Protein AF-A0A7X3GFH8-F1 (afdb_monomer)

Secondary structure (DSSP, 8-state):
-HHHHHHHHHHHHHHHHHHHGGGHHHHHHHHHHHHHHHHHHHHHHHHHHHHHHHHHTT--------

Radius of gyration: 19.81 Å; Cα contacts (8 Å, |Δi|>4): 8; chains: 1; bounding box: 39×31×47 Å

Mean predicted aligned error: 11.91 Å

Solvent-accessible surface area (backbone atoms only — not comparable to full-atom values): 3829 Å² total; per-residue (Å²): 113,68,67,61,54,51,54,51,52,52,51,51,52,52,52,42,40,67,77,43,47,92,53,26,65,58,50,53,51,51,51,50,51,52,49,52,51,49,49,52,51,50,51,53,50,50,52,51,54,50,49,54,50,27,56,75,70,68,61,68,73,91,78,81,77,135

Structure (mmCIF, N/CA/C/O backbone):
data_AF-A0A7X3GFH8-F1
#
_entry.id   AF-A0A7X3GFH8-F1
#
loop_
_atom_site.group_PDB
_atom_site.id
_atom_site.type_symbol
_atom_site.label_atom_id
_atom_site.label_alt_id
_atom_site.label_comp_id
_atom_site.label_asym_id
_atom_site.label_entity_id
_atom_site.label_seq_id
_atom_site.pdbx_PDB_ins_code
_atom_site.Cartn_x
_atom_site.Cartn_y
_atom_site.Cartn_z
_atom_site.occupancy
_atom_site.B_iso_or_equiv
_atom_site.auth_seq_id
_atom_site.auth_comp_id
_atom_site.auth_asym_id
_atom_site.auth_atom_id
_atom_site.pdbx_PDB_model_num
ATOM 1 N N . MET A 1 1 ? 11.427 -10.734 10.993 1.00 57.19 1 MET A N 1
ATOM 2 C CA . MET A 1 1 ? 10.086 -10.433 10.434 1.00 57.19 1 MET A CA 1
ATOM 3 C C . MET A 1 1 ? 10.134 -9.315 9.394 1.00 57.19 1 MET A C 1
ATOM 5 O O . MET A 1 1 ? 9.673 -9.545 8.288 1.00 57.19 1 MET A O 1
ATOM 9 N N . MET A 1 2 ? 10.765 -8.168 9.681 1.00 64.44 2 MET A N 1
ATOM 10 C CA . MET A 1 2 ? 10.856 -7.035 8.740 1.00 64.44 2 MET A CA 1
ATOM 11 C C . MET A 1 2 ? 11.555 -7.376 7.406 1.00 64.44 2 MET A C 1
ATOM 13 O O . MET A 1 2 ? 11.023 -7.062 6.352 1.00 64.44 2 MET A O 1
ATOM 17 N N . LEU A 1 3 ? 12.672 -8.120 7.438 1.00 79.75 3 LEU A N 1
ATOM 18 C CA . LEU A 1 3 ? 13.426 -8.519 6.233 1.00 79.75 3 LEU A CA 1
ATOM 19 C C . LEU A 1 3 ? 12.616 -9.356 5.233 1.00 79.75 3 LEU A C 1
ATOM 21 O O . LEU A 1 3 ? 12.731 -9.152 4.029 1.00 79.75 3 LEU A O 1
ATOM 25 N N . TRP A 1 4 ? 11.778 -10.270 5.730 1.00 81.62 4 TRP A N 1
ATOM 26 C CA . TRP A 1 4 ? 10.906 -11.086 4.882 1.00 81.62 4 TRP A CA 1
ATOM 27 C C . TRP A 1 4 ? 9.827 -10.238 4.211 1.00 81.62 4 TRP A C 1
ATOM 29 O O . TRP A 1 4 ? 9.571 -10.415 3.025 1.00 81.62 4 TRP A O 1
ATOM 39 N N . GLY A 1 5 ? 9.254 -9.274 4.939 1.00 81.12 5 GLY A N 1
ATOM 40 C CA . GLY A 1 5 ? 8.307 -8.313 4.372 1.00 81.12 5 GLY A CA 1
ATOM 41 C C . GLY A 1 5 ? 8.941 -7.453 3.279 1.00 81.12 5 GLY A C 1
ATOM 42 O O . GLY A 1 5 ? 8.352 -7.281 2.215 1.00 81.12 5 GLY A O 1
ATOM 43 N N . THR A 1 6 ? 10.171 -6.980 3.497 1.00 85.31 6 THR A N 1
ATOM 44 C CA . THR A 1 6 ? 10.902 -6.172 2.512 1.00 85.31 6 THR A CA 1
ATOM 45 C C . THR A 1 6 ? 11.237 -6.966 1.247 1.00 85.31 6 THR A C 1
ATOM 47 O O . THR A 1 6 ? 11.022 -6.468 0.146 1.00 85.31 6 THR A O 1
ATOM 50 N N . LEU A 1 7 ? 11.705 -8.212 1.380 1.00 90.25 7 LEU A N 1
ATOM 51 C CA . LEU A 1 7 ? 11.981 -9.102 0.242 1.00 90.25 7 LEU A CA 1
ATOM 52 C C . LEU A 1 7 ? 10.727 -9.366 -0.597 1.00 90.25 7 LEU A C 1
ATOM 54 O O . LEU A 1 7 ? 10.778 -9.311 -1.826 1.00 90.25 7 LEU A O 1
ATOM 58 N N . LEU A 1 8 ? 9.598 -9.600 0.071 1.00 87.31 8 LEU A N 1
ATOM 59 C CA . LEU A 1 8 ? 8.316 -9.831 -0.585 1.00 87.31 8 LEU A CA 1
ATOM 60 C C . LEU A 1 8 ? 7.845 -8.566 -1.314 1.00 87.31 8 LEU A C 1
ATOM 62 O O . LEU A 1 8 ? 7.456 -8.649 -2.475 1.00 87.31 8 LEU A O 1
ATOM 66 N N . ALA A 1 9 ? 7.969 -7.390 -0.689 1.00 81.94 9 ALA A N 1
ATOM 67 C CA . ALA A 1 9 ? 7.615 -6.110 -1.302 1.00 81.94 9 ALA A CA 1
ATOM 68 C C . ALA A 1 9 ? 8.452 -5.803 -2.555 1.00 81.94 9 ALA A C 1
ATOM 70 O O . ALA A 1 9 ? 7.895 -5.422 -3.584 1.00 81.94 9 ALA A O 1
ATOM 71 N N . ILE A 1 10 ? 9.771 -6.018 -2.499 1.00 86.81 10 ILE A N 1
ATOM 72 C CA . ILE A 1 10 ? 10.666 -5.812 -3.647 1.00 86.81 10 ILE A CA 1
ATOM 73 C C . ILE A 1 10 ? 10.297 -6.765 -4.788 1.00 86.81 10 ILE A C 1
ATOM 75 O O . ILE A 1 10 ? 10.150 -6.324 -5.927 1.00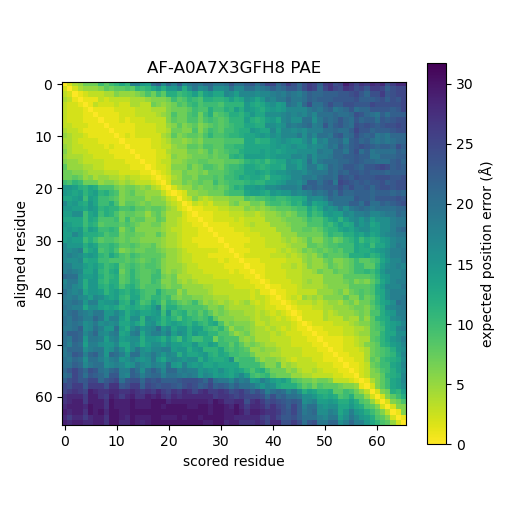 86.81 10 ILE A O 1
ATOM 79 N N . GLY A 1 11 ? 10.092 -8.053 -4.493 1.00 87.00 11 GLY A N 1
ATOM 80 C CA . GLY A 1 11 ? 9.688 -9.034 -5.502 1.00 87.00 11 GLY A CA 1
ATOM 81 C C . GLY A 1 11 ? 8.364 -8.666 -6.174 1.00 87.00 11 GLY A C 1
ATOM 82 O O . GLY A 1 11 ? 8.255 -8.716 -7.396 1.00 87.00 11 GLY A O 1
ATOM 83 N N . LEU A 1 12 ? 7.383 -8.215 -5.393 1.00 83.62 12 LEU A N 1
ATOM 84 C CA . LEU A 1 12 ? 6.068 -7.811 -5.892 1.00 83.62 12 LEU A CA 1
ATOM 85 C C . LEU A 1 12 ? 6.165 -6.578 -6.805 1.00 83.62 12 LEU A C 1
ATOM 87 O O . LEU A 1 12 ? 5.549 -6.558 -7.868 1.00 83.62 12 LEU A O 1
ATOM 91 N N . ILE A 1 13 ? 6.997 -5.593 -6.447 1.00 79.19 13 ILE A N 1
ATOM 92 C CA . ILE A 1 13 ? 7.270 -4.407 -7.276 1.00 79.19 13 ILE A CA 1
ATOM 93 C C . ILE A 1 13 ? 7.928 -4.800 -8.603 1.00 79.19 13 ILE A C 1
ATOM 95 O O . ILE A 1 13 ? 7.508 -4.321 -9.655 1.00 79.19 13 ILE A O 1
ATOM 99 N N . VAL A 1 14 ? 8.924 -5.689 -8.577 1.00 83.31 14 VAL A N 1
ATOM 100 C CA . VAL A 1 14 ? 9.612 -6.155 -9.792 1.00 83.31 14 VAL A CA 1
ATOM 101 C C . VAL A 1 14 ? 8.650 -6.917 -10.705 1.00 83.31 14 VAL A C 1
ATOM 103 O O . VAL A 1 14 ? 8.590 -6.635 -11.900 1.00 83.31 14 VAL A O 1
ATOM 106 N N . VAL A 1 15 ? 7.844 -7.827 -10.150 1.00 83.00 15 VAL A N 1
ATOM 107 C CA . VAL A 1 15 ? 6.837 -8.585 -10.912 1.00 83.00 15 VAL A CA 1
ATOM 108 C C . VAL A 1 15 ? 5.793 -7.652 -11.523 1.00 83.00 15 VAL A C 1
ATOM 110 O O . VAL A 1 15 ? 5.492 -7.779 -12.708 1.00 83.00 15 VAL A O 1
ATOM 113 N N . LEU A 1 16 ? 5.285 -6.679 -10.762 1.00 76.69 16 LEU A N 1
ATOM 114 C CA . LEU A 1 16 ? 4.347 -5.673 -11.270 1.00 76.69 16 LEU A CA 1
ATOM 115 C C . LEU A 1 16 ? 4.967 -4.824 -12.386 1.00 76.69 16 LEU A C 1
ATOM 117 O O . LEU A 1 16 ? 4.305 -4.548 -13.384 1.00 76.69 16 LEU A O 1
ATOM 121 N N . SER A 1 17 ? 6.236 -4.439 -12.247 1.00 74.38 17 SER A N 1
ATOM 122 C CA . SER A 1 17 ? 6.928 -3.618 -13.242 1.00 74.38 17 SER A CA 1
ATOM 123 C C . SER A 1 17 ? 7.193 -4.380 -14.544 1.00 74.38 17 SE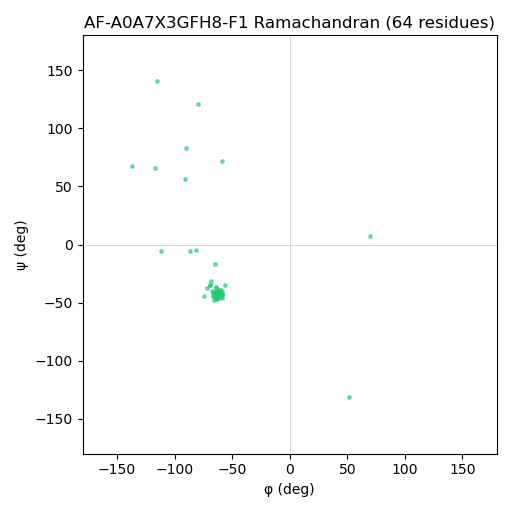R A C 1
ATOM 125 O O . SER A 1 17 ? 7.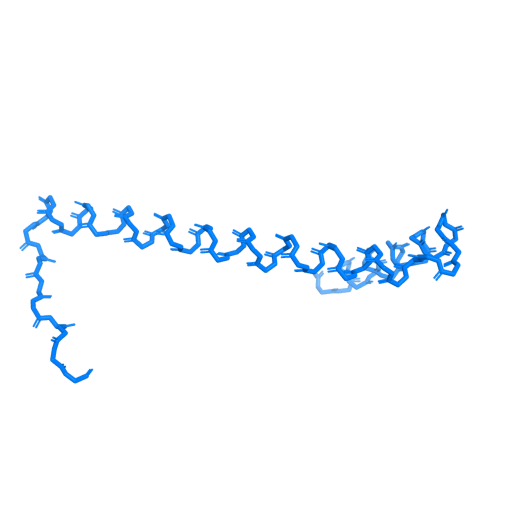122 -3.782 -15.615 1.00 74.38 17 SER A O 1
ATOM 127 N N . ILE A 1 18 ? 7.468 -5.688 -14.473 1.00 79.12 18 ILE A N 1
ATOM 128 C CA . ILE A 1 18 ? 7.659 -6.537 -15.659 1.00 79.12 18 ILE A CA 1
ATOM 129 C C . ILE A 1 18 ? 6.314 -6.835 -16.328 1.00 79.12 18 ILE A C 1
ATOM 131 O O . ILE A 1 18 ? 6.205 -6.741 -17.547 1.00 79.12 18 ILE A O 1
ATOM 135 N N . LEU A 1 19 ? 5.285 -7.171 -15.543 1.00 75.69 19 LEU A N 1
ATOM 136 C CA . LEU A 1 19 ? 3.984 -7.589 -16.067 1.00 75.69 19 LEU A CA 1
ATOM 137 C C . LEU A 1 19 ? 3.222 -6.435 -16.734 1.00 75.69 19 LEU A C 1
ATOM 139 O O . LEU A 1 19 ? 2.521 -6.653 -17.718 1.00 75.69 19 LEU A O 1
ATOM 143 N N . PHE A 1 20 ? 3.367 -5.213 -16.215 1.00 75.19 20 PHE A N 1
ATOM 144 C CA . PHE A 1 20 ? 2.598 -4.054 -16.676 1.00 75.19 20 PHE A CA 1
ATOM 145 C C . PHE A 1 20 ? 3.420 -2.989 -17.411 1.00 75.19 20 PHE A C 1
ATOM 147 O O . PHE A 1 20 ? 2.844 -2.035 -17.942 1.00 75.19 20 PHE A O 1
ATOM 154 N N . GLY A 1 21 ? 4.746 -3.135 -17.480 1.00 75.56 21 GLY A N 1
ATOM 155 C CA . GLY A 1 21 ? 5.625 -2.208 -18.194 1.00 75.56 21 GLY A CA 1
ATOM 156 C C . GLY A 1 21 ? 5.392 -0.742 -17.777 1.00 75.56 21 GLY A C 1
ATOM 157 O O . GLY A 1 21 ? 5.307 -0.461 -16.579 1.00 75.56 21 GLY A O 1
ATOM 158 N N . PRO A 1 22 ? 5.233 0.215 -18.717 1.00 73.50 22 PRO A N 1
ATOM 159 C CA . PRO A 1 22 ? 5.025 1.633 -18.390 1.00 73.50 22 PRO A CA 1
ATOM 160 C C . PRO A 1 22 ? 3.707 1.909 -17.643 1.00 73.50 22 PRO A C 1
ATOM 162 O O . PRO A 1 22 ? 3.564 2.954 -17.010 1.00 73.50 22 PRO A O 1
ATOM 165 N N . TYR A 1 23 ? 2.753 0.973 -17.667 1.00 74.94 23 TYR A N 1
ATOM 166 C CA . TYR A 1 23 ? 1.475 1.092 -16.964 1.00 74.94 23 TYR A CA 1
ATOM 167 C C . TYR A 1 23 ? 1.540 0.616 -15.506 1.00 74.94 23 TYR A C 1
ATOM 169 O O . TYR A 1 23 ? 0.574 0.797 -14.764 1.00 74.94 23 TYR A O 1
ATOM 177 N N . GLY A 1 24 ? 2.671 0.058 -15.056 1.00 73.69 24 GLY A N 1
ATOM 178 C CA . GLY A 1 24 ? 2.844 -0.408 -13.677 1.00 73.69 24 GLY A CA 1
ATOM 179 C C . GLY A 1 24 ? 2.592 0.686 -12.634 1.00 73.69 24 GLY A C 1
ATOM 180 O O . GLY A 1 24 ? 1.990 0.420 -11.595 1.00 73.69 24 GLY A O 1
ATOM 181 N N . ALA A 1 25 ? 2.940 1.940 -12.943 1.00 73.56 25 ALA A N 1
ATOM 182 C CA . ALA A 1 25 ? 2.682 3.081 -12.064 1.00 73.56 25 ALA A CA 1
ATOM 183 C C . ALA A 1 25 ? 1.180 3.310 -11.805 1.00 73.56 25 ALA A C 1
ATOM 185 O O . ALA A 1 25 ? 0.784 3.575 -10.671 1.00 73.56 25 ALA A O 1
ATOM 186 N N . PHE A 1 26 ? 0.330 3.144 -12.825 1.00 80.00 26 PHE A N 1
ATOM 187 C CA . PHE A 1 26 ? -1.121 3.290 -12.668 1.00 80.00 26 PHE A CA 1
ATOM 188 C C . PHE A 1 26 ? -1.698 2.233 -11.729 1.00 80.00 26 PHE A C 1
ATOM 190 O O . PHE A 1 26 ? -2.570 2.527 -10.917 1.00 80.00 26 PHE A O 1
ATOM 197 N N . ILE A 1 27 ? -1.177 1.012 -11.789 1.00 79.00 27 ILE A N 1
ATOM 198 C CA . ILE A 1 27 ? -1.658 -0.087 -10.951 1.00 79.00 27 ILE A CA 1
ATOM 199 C C . ILE A 1 27 ? -1.239 0.094 -9.504 1.00 79.00 27 ILE A C 1
ATOM 201 O O . ILE A 1 27 ? -2.042 -0.161 -8.610 1.00 79.00 27 ILE A O 1
ATOM 205 N N . VA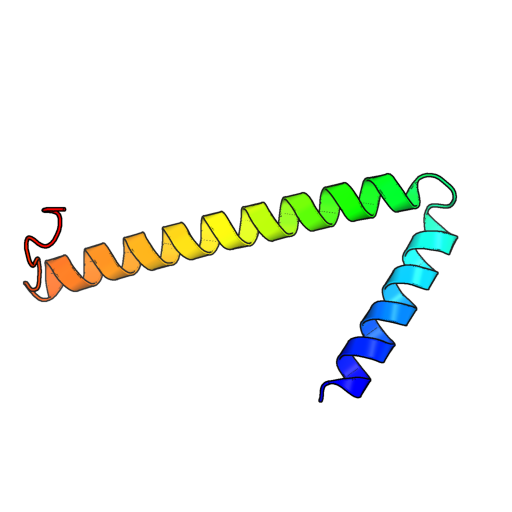L A 1 28 ? -0.033 0.606 -9.258 1.00 77.25 28 VAL A N 1
ATOM 206 C CA . VAL A 1 28 ? 0.387 0.980 -7.903 1.00 77.25 28 VAL A CA 1
ATOM 207 C C . VAL A 1 28 ? -0.560 2.034 -7.323 1.00 77.25 28 VAL A C 1
ATOM 209 O O . VAL A 1 28 ? -0.986 1.895 -6.180 1.00 77.25 28 VAL A O 1
ATOM 212 N N . ILE A 1 29 ? -0.964 3.036 -8.111 1.00 82.12 29 ILE A N 1
ATOM 213 C CA . ILE A 1 29 ? -1.929 4.057 -7.671 1.00 82.12 29 ILE A CA 1
ATOM 214 C C . ILE A 1 29 ? -3.294 3.431 -7.352 1.00 82.12 29 ILE A C 1
ATOM 216 O O . ILE A 1 29 ? -3.864 3.723 -6.303 1.00 82.12 29 ILE A O 1
ATOM 220 N N . VAL A 1 30 ? -3.804 2.541 -8.207 1.00 86.81 30 VAL A N 1
ATOM 221 C CA . VAL A 1 30 ? -5.086 1.850 -7.977 1.00 86.81 30 VAL A CA 1
ATOM 222 C C . VAL A 1 30 ? -5.031 0.971 -6.726 1.00 86.81 30 VAL A C 1
ATOM 224 O O . VAL A 1 30 ? -5.966 0.986 -5.926 1.00 86.81 30 VAL A O 1
ATOM 227 N N . LEU A 1 31 ? -3.932 0.242 -6.514 1.00 84.38 31 LEU A N 1
ATOM 228 C CA . LEU A 1 31 ? -3.734 -0.590 -5.327 1.00 84.38 31 LEU A CA 1
ATOM 229 C C . LEU A 1 31 ? -3.638 0.251 -4.053 1.00 84.38 31 LEU A C 1
ATOM 231 O O . LEU A 1 31 ? -4.272 -0.092 -3.058 1.00 84.38 31 LEU A O 1
ATOM 235 N N . LEU A 1 32 ? -2.902 1.365 -4.081 1.00 86.50 32 LEU A N 1
ATOM 236 C CA . LEU A 1 32 ? -2.833 2.299 -2.955 1.00 86.50 32 LEU A CA 1
ATOM 237 C C . LEU A 1 32 ? -4.207 2.889 -2.645 1.00 86.50 32 LEU A C 1
ATOM 239 O O . LEU A 1 32 ? -4.607 2.933 -1.484 1.00 86.50 32 LEU A O 1
ATOM 243 N N . PHE A 1 33 ? -4.954 3.286 -3.674 1.00 88.00 33 PHE A N 1
ATOM 244 C CA . PHE A 1 33 ? -6.296 3.825 -3.501 1.00 88.00 33 PHE A CA 1
ATOM 245 C C . PHE A 1 33 ? -7.249 2.782 -2.906 1.00 88.00 33 PHE A C 1
ATOM 247 O O . PHE A 1 33 ? -7.945 3.066 -1.933 1.00 88.00 33 PHE A O 1
ATOM 254 N N . GLY A 1 34 ? -7.229 1.551 -3.424 1.00 87.38 34 GLY A N 1
ATOM 255 C CA . GLY A 1 34 ? -8.007 0.436 -2.887 1.00 87.38 34 GLY A CA 1
ATOM 256 C C . GLY A 1 34 ? -7.625 0.092 -1.447 1.00 87.38 34 GLY A C 1
ATOM 257 O O . GLY A 1 34 ? -8.501 -0.143 -0.618 1.00 87.38 34 GLY A O 1
ATOM 258 N N . PHE A 1 35 ? -6.334 0.133 -1.118 1.00 87.38 35 PHE A N 1
ATOM 259 C CA . PHE A 1 35 ? -5.842 -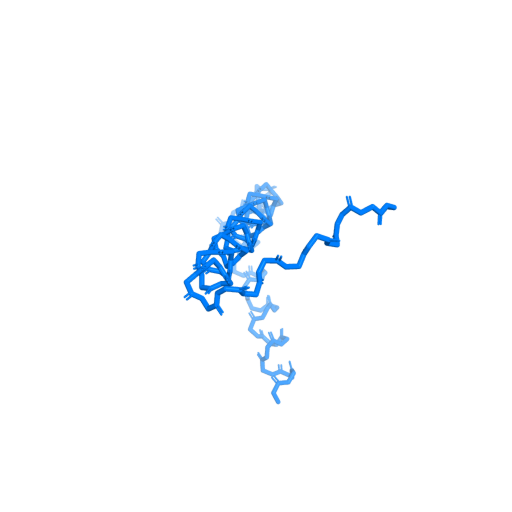0.110 0.235 1.00 87.38 35 PHE A CA 1
ATOM 260 C C . PHE A 1 35 ? -6.305 0.970 1.217 1.00 87.38 35 PHE A C 1
ATOM 262 O O . PHE A 1 35 ? -6.842 0.645 2.276 1.00 87.38 35 PHE A O 1
ATOM 269 N N . VAL A 1 36 ? -6.158 2.250 0.859 1.00 86.38 36 VAL A N 1
ATOM 270 C CA . VAL A 1 36 ? -6.628 3.378 1.678 1.00 86.38 36 VAL A CA 1
ATOM 271 C C . VAL A 1 36 ? -8.142 3.315 1.857 1.00 86.38 36 VAL A C 1
ATOM 273 O O . VAL A 1 36 ? -8.630 3.435 2.980 1.00 86.38 36 VAL A O 1
ATOM 276 N N . PHE A 1 37 ? -8.888 3.061 0.781 1.00 87.62 37 PHE A N 1
ATOM 277 C CA . PHE A 1 37 ? -10.343 2.947 0.832 1.00 87.62 37 PHE A CA 1
ATOM 278 C C . PHE A 1 37 ? -10.798 1.769 1.702 1.00 87.62 37 PHE A C 1
ATOM 280 O O . PHE A 1 37 ? -11.689 1.921 2.537 1.00 87.62 37 PHE A O 1
ATOM 287 N N . SER A 1 38 ? -10.150 0.608 1.568 1.00 82.19 38 SER A N 1
ATOM 288 C CA . SER A 1 38 ? -10.430 -0.563 2.399 1.00 82.19 38 SER A CA 1
ATOM 289 C C . SER A 1 38 ? -10.126 -0.296 3.870 1.00 82.19 38 SER A C 1
ATOM 291 O O . SER A 1 38 ? -10.905 -0.706 4.728 1.00 82.19 38 SER A O 1
ATOM 293 N N . ASN A 1 39 ? -9.024 0.392 4.177 1.00 84.56 39 ASN A N 1
ATOM 294 C CA . ASN A 1 39 ? -8.694 0.763 5.551 1.00 84.56 39 ASN A CA 1
ATOM 295 C C . ASN A 1 39 ? -9.712 1.746 6.124 1.00 84.56 39 ASN A C 1
ATOM 297 O O . ASN A 1 39 ? -10.188 1.544 7.236 1.00 84.56 39 ASN A O 1
ATOM 301 N N . TYR A 1 40 ? -10.100 2.765 5.356 1.00 85.19 40 TYR A N 1
ATOM 302 C CA . TYR A 1 40 ? -11.127 3.718 5.767 1.00 85.19 40 TYR A CA 1
ATOM 303 C C . TYR A 1 40 ? -12.461 3.017 6.056 1.00 85.19 40 TYR A C 1
ATOM 305 O O . TYR A 1 40 ? -13.080 3.249 7.095 1.00 85.19 40 TYR A O 1
ATOM 313 N N . TYR A 1 41 ? -12.883 2.110 5.172 1.00 82.81 41 TYR A N 1
ATOM 314 C CA . TYR A 1 41 ? -14.122 1.359 5.346 1.00 82.81 41 TYR A CA 1
ATOM 315 C C . TYR A 1 41 ? -14.059 0.407 6.547 1.00 82.81 41 TYR A C 1
ATOM 317 O O . TYR A 1 41 ? -14.991 0.373 7.351 1.00 82.81 41 TYR A O 1
ATOM 325 N N . SER A 1 42 ? -12.949 -0.319 6.720 1.00 79.94 42 SER A N 1
ATOM 326 C CA . SER A 1 42 ? -12.721 -1.162 7.901 1.00 79.94 42 SER A CA 1
ATOM 327 C C . SER A 1 42 ? -12.735 -0.348 9.189 1.00 79.94 42 SER A C 1
ATOM 329 O O . SER A 1 42 ? -13.385 -0.757 10.147 1.00 79.94 42 SER A O 1
ATOM 331 N N . ASN A 1 43 ? -12.087 0.818 9.214 1.00 80.31 43 ASN A N 1
ATOM 332 C CA . ASN A 1 43 ? -12.050 1.671 10.398 1.00 80.31 43 ASN A CA 1
ATOM 333 C C . ASN A 1 43 ? -13.450 2.186 10.759 1.00 80.31 43 ASN A C 1
ATOM 335 O O . ASN A 1 43 ? -13.866 2.102 11.911 1.00 80.31 43 ASN A O 1
ATOM 339 N N . LYS A 1 44 ? -14.228 2.611 9.758 1.00 77.25 44 LYS A N 1
ATOM 340 C CA . LYS A 1 44 ? -15.620 3.041 9.945 1.00 77.25 44 LYS A CA 1
ATOM 341 C C . LYS A 1 44 ? -16.531 1.902 10.419 1.00 77.25 44 LYS A C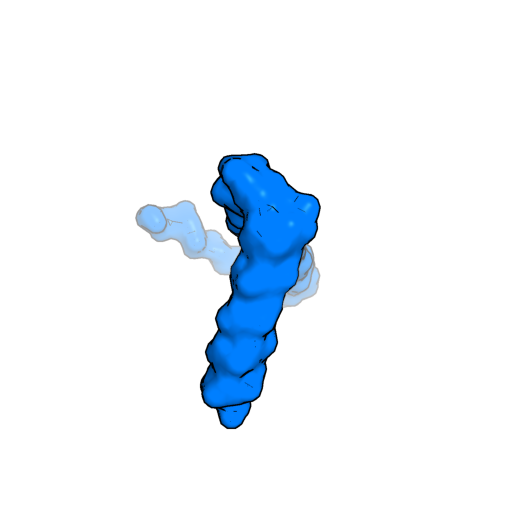 1
ATOM 343 O O . LYS A 1 44 ? -17.432 2.124 11.225 1.00 77.25 44 LYS A O 1
ATOM 348 N N . ARG A 1 45 ? -16.297 0.677 9.939 1.00 79.75 45 ARG A N 1
ATOM 349 C CA . ARG A 1 45 ? -17.011 -0.524 10.394 1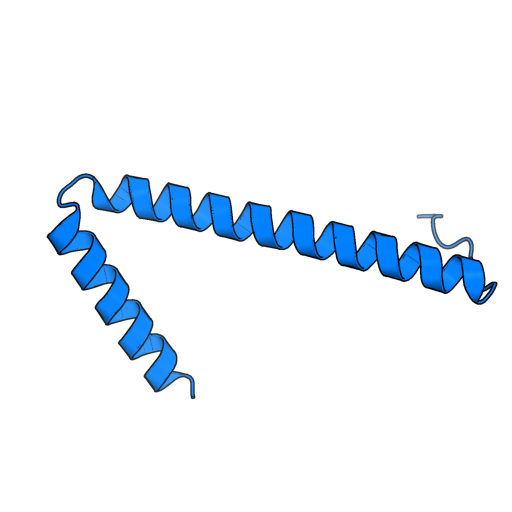.00 79.75 45 ARG A CA 1
ATOM 350 C C . ARG A 1 45 ? -16.686 -0.841 11.854 1.00 79.75 45 ARG A C 1
ATOM 352 O O . AR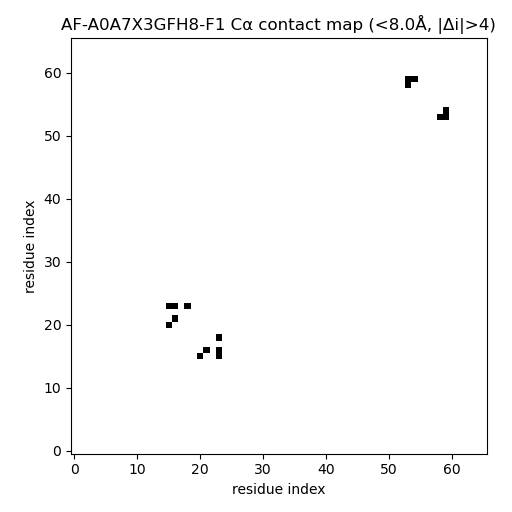G A 1 45 ? -17.601 -1.081 12.632 1.00 79.75 45 ARG A O 1
ATOM 359 N N . ILE A 1 46 ? -15.412 -0.763 12.234 1.00 80.31 46 ILE A N 1
ATOM 360 C CA . ILE A 1 46 ? -14.960 -0.950 13.618 1.00 80.31 46 ILE A CA 1
ATOM 361 C C . ILE A 1 46 ? -15.565 0.118 14.535 1.00 80.31 46 ILE A C 1
ATOM 363 O O . ILE A 1 46 ? -16.086 -0.228 15.590 1.00 80.31 46 ILE A O 1
ATOM 367 N N . GLU A 1 47 ? -15.559 1.393 14.132 1.00 80.50 47 GLU A N 1
ATOM 368 C CA . GLU A 1 47 ? -16.195 2.480 14.890 1.00 80.50 47 GLU A CA 1
ATOM 369 C C . GLU A 1 47 ? -17.691 2.248 15.097 1.00 80.50 47 GLU A C 1
ATOM 371 O O . GLU A 1 47 ? -18.204 2.438 16.200 1.00 80.50 47 GLU A O 1
ATOM 376 N N . HIS A 1 48 ? -18.397 1.825 14.048 1.00 80.44 48 HIS A N 1
ATOM 377 C CA . HIS A 1 48 ? -19.822 1.534 14.124 1.00 80.44 48 HIS A CA 1
ATOM 378 C C . HIS A 1 48 ? -20.115 0.367 15.076 1.00 80.44 48 HIS A C 1
ATOM 380 O O . HIS A 1 48 ? -20.993 0.481 15.935 1.00 80.44 48 HIS A O 1
ATOM 386 N N . ASP A 1 49 ? -19.348 -0.718 14.981 1.00 81.88 49 ASP A N 1
ATOM 387 C CA . ASP A 1 49 ? -19.491 -1.880 15.858 1.00 81.88 49 ASP A CA 1
ATOM 388 C C . ASP A 1 49 ? -19.180 -1.507 17.319 1.00 81.88 49 ASP A C 1
ATOM 390 O O . ASP A 1 49 ? -19.942 -1.841 18.230 1.00 81.88 49 ASP A O 1
ATOM 394 N N . LEU A 1 50 ? -18.132 -0.709 17.554 1.00 81.31 50 LEU A N 1
ATOM 395 C CA . LEU A 1 50 ? -17.812 -0.145 18.871 1.00 81.31 50 LEU A CA 1
ATOM 396 C C . LEU A 1 50 ? -18.935 0.738 19.412 1.00 81.31 50 LEU A C 1
ATOM 398 O O . LEU A 1 50 ? -19.232 0.686 20.605 1.00 81.31 50 LEU A O 1
ATOM 402 N N . ARG A 1 51 ? -19.575 1.541 18.558 1.00 80.81 51 ARG A N 1
ATOM 403 C CA . ARG A 1 51 ? -20.687 2.412 18.951 1.00 80.81 51 ARG A CA 1
ATOM 404 C C . ARG A 1 51 ? -21.914 1.600 19.362 1.00 80.81 51 ARG A C 1
ATOM 406 O O . ARG A 1 51 ? -22.520 1.915 20.383 1.00 80.81 51 ARG A O 1
ATOM 413 N N . GLN A 1 52 ? -22.237 0.526 18.639 1.00 81.44 52 GLN A N 1
ATOM 414 C CA . GLN A 1 52 ? -23.319 -0.387 19.022 1.00 81.44 52 GLN A CA 1
ATOM 415 C C . GLN A 1 52 ? -23.026 -1.118 20.337 1.00 81.44 52 GLN A C 1
ATOM 417 O O . GLN A 1 52 ? -23.912 -1.257 21.181 1.00 81.44 52 GLN A O 1
ATOM 422 N N . ILE A 1 53 ? -21.780 -1.554 20.543 1.00 82.81 53 ILE A N 1
ATOM 423 C CA . ILE A 1 53 ? -21.354 -2.191 21.795 1.00 82.81 53 ILE A CA 1
ATOM 424 C C . ILE A 1 53 ? -21.450 -1.195 22.958 1.00 82.81 53 ILE A C 1
ATOM 426 O O . ILE A 1 53 ? -22.034 -1.526 23.988 1.00 82.81 53 ILE A O 1
ATOM 430 N N . LYS A 1 54 ? -20.964 0.042 22.788 1.00 76.81 54 LYS A N 1
ATOM 431 C CA . LYS A 1 54 ? -21.073 1.115 23.794 1.00 76.81 54 LYS A CA 1
ATOM 432 C C . LYS A 1 54 ? -22.524 1.438 24.154 1.00 76.81 54 LYS A C 1
ATOM 434 O O . LYS A 1 54 ? -22.827 1.590 25.334 1.00 76.81 54 LYS A O 1
ATOM 439 N N . GLN A 1 55 ? -23.425 1.472 23.168 1.00 80.75 55 GLN A N 1
ATOM 440 C CA . GLN A 1 55 ? -24.863 1.641 23.404 1.00 80.75 55 GLN A CA 1
ATOM 441 C C . GLN A 1 55 ? -25.454 0.484 24.216 1.00 80.75 55 GLN A C 1
ATOM 443 O O . GLN A 1 55 ? -26.183 0.724 25.174 1.00 80.75 55 GLN A O 1
ATOM 448 N N . LYS A 1 56 ? -25.108 -0.767 23.886 1.00 81.94 56 LYS A N 1
ATOM 449 C CA . LYS A 1 56 ? -25.579 -1.947 24.631 1.00 81.94 56 LYS A CA 1
ATOM 450 C C . LYS A 1 56 ? -25.006 -2.043 26.045 1.00 81.94 56 LYS A C 1
ATOM 452 O O . LYS A 1 56 ? -25.690 -2.545 26.927 1.00 81.94 56 LYS A O 1
ATOM 457 N N . LEU A 1 57 ? -23.781 -1.563 26.263 1.00 80.94 57 LEU A N 1
ATOM 458 C CA . LEU A 1 57 ? -23.166 -1.484 27.590 1.00 80.94 57 LEU A CA 1
ATOM 459 C C . LEU A 1 57 ? -23.618 -0.259 28.407 1.00 80.94 57 LEU A C 1
ATOM 461 O O . LEU A 1 57 ? -23.213 -0.130 29.558 1.00 80.94 57 LEU A O 1
ATOM 465 N N . GLY A 1 58 ? -24.426 0.647 27.844 1.00 74.88 58 GLY A N 1
ATOM 466 C CA . GLY A 1 58 ? -24.851 1.875 28.527 1.00 74.88 58 GLY A CA 1
ATOM 467 C C . GLY A 1 58 ? -23.733 2.907 28.724 1.00 74.88 58 GLY A C 1
ATOM 468 O O . GLY A 1 58 ? -23.953 3.931 29.358 1.00 74.88 58 GLY A O 1
ATOM 469 N N . VAL A 1 59 ? -22.548 2.681 28.145 1.00 71.75 59 VAL A N 1
ATOM 470 C CA . VAL A 1 59 ? -21.397 3.599 28.184 1.00 71.75 59 VAL A CA 1
ATOM 471 C C . VAL A 1 59 ? -21.467 4.522 26.966 1.00 71.75 59 VAL A C 1
ATOM 473 O O . VAL A 1 59 ? -20.573 4.558 26.118 1.00 71.75 59 VAL A O 1
ATOM 476 N N . THR A 1 60 ? -22.585 5.232 26.820 1.00 62.41 60 THR A N 1
ATOM 477 C CA . THR A 1 60 ? -22.660 6.365 25.891 1.00 62.41 60 THR A CA 1
ATOM 478 C C . THR A 1 60 ? -22.244 7.591 26.680 1.00 62.41 60 THR A C 1
ATOM 480 O O . THR A 1 60 ? -23.076 8.285 27.245 1.00 62.41 60 THR A O 1
ATOM 483 N N . ASN A 1 61 ? -20.935 7.798 26.793 1.00 59.88 61 ASN A N 1
ATOM 484 C CA . ASN A 1 61 ? -20.426 9.029 27.371 1.00 59.88 61 ASN A CA 1
ATOM 485 C C . ASN A 1 61 ? -20.501 10.110 26.295 1.00 59.88 61 ASN A C 1
ATOM 487 O O . ASN A 1 61 ? -19.900 9.966 25.226 1.00 59.88 61 ASN A O 1
ATOM 491 N N . ASP A 1 62 ? -21.245 11.166 26.603 1.00 58.84 62 ASP A N 1
ATOM 492 C CA . ASP A 1 62 ? -21.246 12.463 25.935 1.00 58.84 62 ASP A CA 1
ATOM 493 C C . ASP A 1 62 ? -19.845 13.097 25.974 1.00 58.84 62 ASP A C 1
ATOM 495 O O . ASP A 1 62 ? -19.581 14.052 26.697 1.00 58.84 62 ASP A O 1
ATOM 499 N N . THR A 1 63 ? -18.908 12.558 25.200 1.00 56.31 63 THR A N 1
ATOM 500 C CA . THR A 1 63 ? -17.614 13.193 24.930 1.00 56.31 63 THR A CA 1
ATOM 501 C C . THR A 1 63 ? -17.528 13.490 23.443 1.00 56.31 63 THR A C 1
ATOM 503 O O . THR A 1 63 ? -16.770 12.887 22.685 1.00 56.31 63 THR A O 1
ATOM 506 N N . THR A 1 64 ? -18.399 14.392 23.013 1.00 51.28 64 THR A N 1
ATOM 507 C CA . THR A 1 64 ? -18.151 15.284 21.880 1.00 51.28 64 THR A CA 1
ATOM 508 C C . THR A 1 64 ? -18.657 16.660 22.300 1.00 51.28 64 THR A C 1
ATOM 510 O O . THR A 1 64 ? -19.682 17.148 21.838 1.00 51.28 64 THR A O 1
ATOM 513 N N . GLN A 1 65 ? -17.961 17.241 23.271 1.00 45.34 65 GLN A N 1
ATOM 514 C CA . GLN A 1 65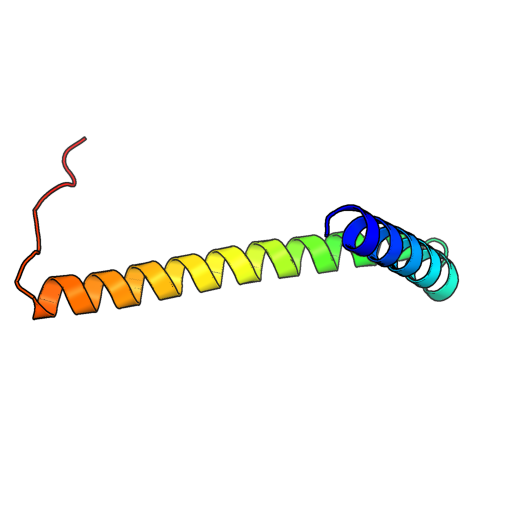 ? -17.678 18.664 23.243 1.00 45.34 65 GLN A CA 1
ATOM 515 C C . GLN A 1 65 ? -16.161 18.805 23.122 1.00 45.34 65 GLN A C 1
ATOM 517 O O . GLN A 1 65 ? -15.433 18.031 23.747 1.00 45.34 65 GLN A O 1
ATOM 522 N N . GLU A 1 66 ? -15.786 19.791 22.308 1.00 37.66 66 GLU A N 1
ATOM 523 C CA . GLU A 1 66 ? -14.459 20.143 21.773 1.00 37.66 66 GLU A CA 1
ATOM 524 C C . GLU A 1 66 ? -14.015 19.422 20.493 1.00 37.66 66 GLU A C 1
ATOM 526 O O . GLU A 1 66 ? -13.619 18.236 20.526 1.00 37.66 66 GLU A O 1
#

pLDDT: mean 77.53, std 10.35, range [37.66, 90.25]

Foldseek 3Di:
DVVVVVVVVVVVLVCLCVVQPPCSVVVVVVVVVVVVVVVVVVVVVVVVVVVVVCVVVVVPDPPPDD

Sequence (66 aa):
MMLWGTLLAIGLIVVLSILFGPYGAFIVIVLLFGFVFSNYYSNKRIEHDLRQIKQKLGVTNDTTQE